Protein AF-A0A511NG26-F1 (afdb_monomer_lite)

Secondary structure (DSSP, 8-state):
--HHHHHHHHHHHHHHS---HHHHHHHHHHHHTTT---HHHHHHTT-SS--HHHHHTTT-

Organism: NCBI:txid1218108

Sequence (60 aa):
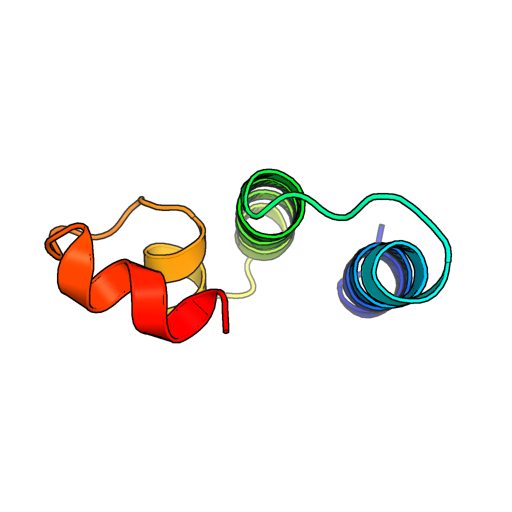MFFRELTITVLAKRFIYPFESSDLVKWSIEILKLEVESTDLYILAGLDHENTLVREKYFF

pLDDT: mean 89.63, std 6.55, range [62.5, 96.19]

Foldseek 3Di:
DDLVVLVVVLVVCVVPHDHDLVSQLVSLVVCVVVVDDDPLSCLSVVVDPDDPVVSVVSSD

Radius of gyration: 11.45 Å; chains: 1; bounding box: 23×30×24 Å

Structure (mmCIF, N/CA/C/O backbone):
data_AF-A0A511NG26-F1
#
_entry.id   AF-A0A511NG26-F1
#
loop_
_atom_site.group_PDB
_atom_site.id
_atom_site.type_symbol
_atom_site.label_atom_id
_atom_site.label_alt_id
_atom_site.label_comp_id
_atom_site.label_asym_id
_atom_site.label_entity_id
_atom_site.label_seq_id
_atom_site.pdbx_PDB_ins_code
_atom_site.Cartn_x
_atom_site.Cartn_y
_atom_site.Cartn_z
_atom_site.occupancy
_atom_site.B_iso_or_equiv
_atom_site.auth_seq_id
_atom_site.auth_comp_id
_atom_site.auth_asym_id
_atom_site.auth_atom_id
_atom_site.pdbx_PDB_model_num
ATOM 1 N N . MET A 1 1 ? 1.461 14.747 5.226 1.00 62.50 1 MET A N 1
ATOM 2 C CA . MET A 1 1 ? 1.292 14.635 3.762 1.00 62.50 1 MET A CA 1
ATOM 3 C C . MET A 1 1 ? -0.182 14.376 3.511 1.00 62.50 1 MET A C 1
ATOM 5 O O . MET A 1 1 ? -0.755 13.582 4.245 1.00 62.50 1 MET A O 1
ATOM 9 N N . PHE A 1 2 ? -0.821 15.087 2.584 1.00 86.06 2 PHE A N 1
ATOM 10 C CA . PHE A 1 2 ? -2.258 14.917 2.325 1.00 86.06 2 PHE A CA 1
ATOM 11 C C . PHE A 1 2 ? -2.520 13.726 1.389 1.00 86.06 2 PHE A C 1
ATOM 13 O O . PHE A 1 2 ? -1.682 13.409 0.543 1.00 86.06 2 PHE A O 1
ATOM 20 N N . PHE A 1 3 ? -3.715 13.121 1.478 1.00 90.69 3 PHE A N 1
ATOM 21 C CA . PHE A 1 3 ? -4.200 12.037 0.599 1.00 90.69 3 PHE A CA 1
ATOM 22 C C . PHE A 1 3 ? -3.822 12.249 -0.879 1.00 90.69 3 PHE A C 1
ATOM 24 O O . PHE A 1 3 ? -3.301 11.354 -1.549 1.00 90.69 3 PHE A O 1
ATOM 31 N N . ARG A 1 4 ? -4.038 13.471 -1.381 1.00 93.69 4 ARG A N 1
ATOM 32 C CA . ARG A 1 4 ? -3.770 13.846 -2.773 1.00 93.69 4 ARG A CA 1
ATOM 33 C C . ARG A 1 4 ? -2.290 13.737 -3.137 1.00 93.69 4 ARG A C 1
ATOM 35 O O . ARG A 1 4 ? -1.971 13.255 -4.215 1.00 93.69 4 ARG A O 1
ATOM 42 N N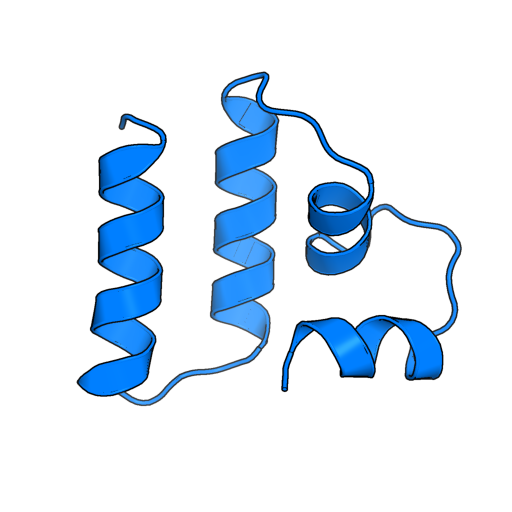 . GLU A 1 5 ? -1.393 14.174 -2.262 1.00 94.56 5 GLU A N 1
ATOM 43 C CA . GLU A 1 5 ? 0.051 14.181 -2.524 1.00 94.56 5 GLU A CA 1
ATOM 44 C C . GLU A 1 5 ? 0.606 12.756 -2.571 1.00 94.56 5 GLU A C 1
ATOM 46 O O . GLU A 1 5 ? 1.365 12.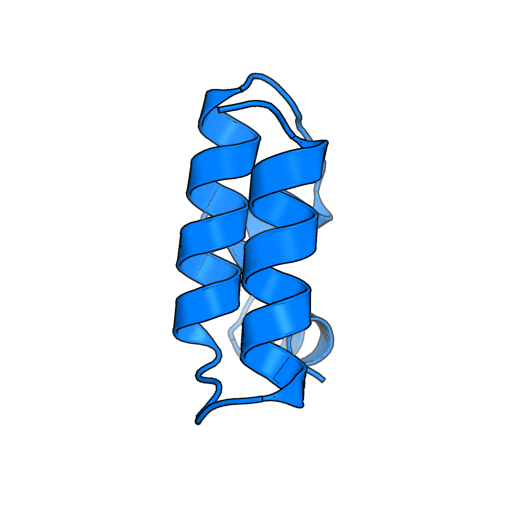422 -3.482 1.00 94.56 5 GLU A O 1
ATOM 51 N N . LEU A 1 6 ? 0.184 11.899 -1.633 1.00 94.38 6 LEU A N 1
ATOM 52 C CA . LEU A 1 6 ? 0.555 10.480 -1.606 1.00 94.38 6 LEU A CA 1
ATOM 53 C C . LEU A 1 6 ? 0.062 9.763 -2.866 1.00 94.38 6 LEU A C 1
ATOM 55 O O . LEU A 1 6 ? 0.817 9.033 -3.506 1.00 94.38 6 LEU A O 1
ATOM 59 N N . THR A 1 7 ? -1.184 10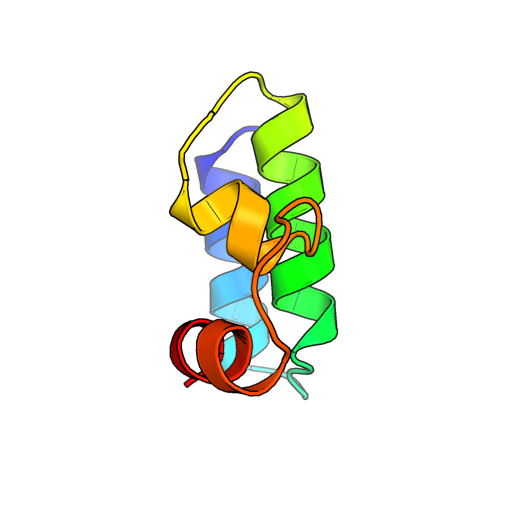.032 -3.257 1.00 94.44 7 THR A N 1
ATOM 60 C CA . THR A 1 7 ? -1.797 9.447 -4.456 1.00 94.44 7 THR A CA 1
ATOM 61 C C . THR A 1 7 ? -1.103 9.912 -5.735 1.00 94.44 7 THR A C 1
ATOM 63 O O . THR A 1 7 ? -0.761 9.095 -6.583 1.00 94.44 7 THR A O 1
ATOM 66 N N . ILE A 1 8 ? -0.807 11.208 -5.871 1.00 95.19 8 ILE A N 1
ATOM 67 C CA . ILE A 1 8 ? -0.055 11.717 -7.027 1.00 95.19 8 ILE A CA 1
ATOM 68 C C . ILE A 1 8 ? 1.345 11.098 -7.072 1.00 95.19 8 ILE A C 1
ATOM 70 O O . ILE A 1 8 ? 1.798 10.710 -8.144 1.00 95.19 8 ILE A O 1
ATOM 74 N N . THR A 1 9 ? 2.013 10.959 -5.925 1.00 94.06 9 THR A N 1
ATOM 75 C CA . THR A 1 9 ? 3.365 10.388 -5.844 1.00 94.06 9 THR A CA 1
ATOM 76 C C . THR A 1 9 ? 3.402 8.939 -6.323 1.00 94.06 9 THR A C 1
ATOM 78 O O . THR A 1 9 ? 4.234 8.600 -7.167 1.00 94.06 9 THR A O 1
ATOM 81 N N . VAL A 1 10 ? 2.496 8.083 -5.832 1.00 94.88 10 VAL A N 1
ATOM 82 C CA . VAL A 1 10 ? 2.478 6.667 -6.232 1.00 94.88 10 VAL A CA 1
ATOM 83 C C . VAL A 1 10 ? 2.114 6.509 -7.710 1.00 94.88 10 VAL A C 1
ATOM 85 O O . VAL A 1 10 ? 2.745 5.726 -8.419 1.00 94.88 10 VAL A O 1
ATOM 88 N N . LEU A 1 11 ? 1.168 7.312 -8.212 1.00 93.44 11 LEU A N 1
ATOM 89 C CA . LEU A 1 11 ? 0.789 7.290 -9.623 1.00 93.44 11 LEU A CA 1
ATOM 90 C C . LEU A 1 11 ? 1.935 7.776 -10.513 1.00 93.44 11 LEU A C 1
ATOM 92 O O . LEU A 1 11 ? 2.256 7.120 -11.497 1.00 93.44 11 LEU A O 1
ATOM 96 N N . ALA A 1 12 ? 2.603 8.874 -10.155 1.00 94.19 12 ALA A N 1
ATOM 97 C CA . ALA A 1 12 ? 3.756 9.375 -10.899 1.00 94.19 12 ALA A CA 1
ATOM 98 C C . ALA A 1 12 ? 4.885 8.336 -10.957 1.00 94.19 12 ALA A C 1
ATOM 100 O O . ALA A 1 12 ? 5.464 8.118 -12.022 1.00 94.19 12 ALA A O 1
ATOM 101 N N . LYS A 1 13 ? 5.157 7.638 -9.845 1.00 93.44 13 LYS A N 1
ATOM 102 C CA . LYS A 1 13 ? 6.138 6.548 -9.820 1.00 93.44 13 LYS A CA 1
ATOM 103 C C . LYS A 1 13 ? 5.776 5.437 -10.811 1.00 93.44 13 LYS A C 1
ATOM 105 O O . LYS A 1 13 ? 6.665 4.991 -11.528 1.00 93.44 13 LYS A O 1
ATOM 110 N N . ARG A 1 14 ? 4.489 5.071 -10.920 1.00 91.44 14 ARG A N 1
ATOM 111 C CA . ARG A 1 14 ? 3.986 4.062 -11.876 1.00 91.44 14 ARG A CA 1
ATOM 112 C C . ARG A 1 14 ? 4.282 4.396 -13.338 1.00 91.44 14 ARG A C 1
ATOM 114 O O . ARG A 1 14 ? 4.457 3.482 -14.134 1.00 91.44 14 ARG A O 1
ATOM 121 N N . PHE A 1 15 ? 4.336 5.680 -13.692 1.00 91.75 15 PHE A N 1
ATOM 122 C CA . PHE A 1 15 ? 4.576 6.116 -15.072 1.00 91.75 15 PHE A CA 1
ATOM 123 C C . PHE A 1 15 ? 6.048 6.376 -15.407 1.00 91.75 15 PHE A C 1
ATOM 125 O O . PHE A 1 15 ? 6.414 6.321 -16.578 1.00 91.75 15 PHE A O 1
ATOM 132 N N . ILE A 1 16 ? 6.879 6.714 -14.416 1.00 92.44 16 ILE A N 1
ATOM 133 C CA . ILE A 1 16 ? 8.210 7.303 -14.659 1.00 92.44 16 ILE A CA 1
ATOM 134 C C . ILE A 1 16 ? 9.354 6.368 -14.231 1.00 92.44 16 ILE A C 1
ATOM 136 O O . ILE A 1 16 ? 10.459 6.469 -14.760 1.00 92.44 16 ILE A O 1
ATOM 140 N N . TYR A 1 17 ? 9.112 5.449 -13.296 1.00 88.62 17 TYR A N 1
ATOM 141 C CA . TYR A 1 17 ? 10.137 4.595 -12.688 1.00 88.62 17 TYR A CA 1
ATOM 142 C C . TYR A 1 17 ? 9.710 3.122 -12.675 1.00 88.62 17 TYR A C 1
ATOM 144 O O . TYR A 1 17 ? 8.536 2.824 -12.900 1.00 88.62 17 TYR A O 1
ATOM 152 N N . PRO A 1 18 ? 10.634 2.186 -12.375 1.00 86.38 18 PRO A N 1
ATOM 153 C CA . PRO A 1 18 ? 10.254 0.830 -12.006 1.00 86.38 18 PRO A CA 1
ATOM 154 C C . PRO A 1 18 ? 9.203 0.863 -10.896 1.00 86.38 18 PRO A C 1
ATOM 156 O O . PRO A 1 18 ? 9.376 1.544 -9.877 1.00 86.38 18 PRO A O 1
ATOM 159 N N . PHE A 1 19 ? 8.105 0.157 -11.136 1.00 90.94 19 PHE A N 1
ATOM 160 C CA . PHE A 1 19 ? 6.944 0.141 -10.267 1.00 90.94 19 PHE A CA 1
ATOM 161 C C . PHE A 1 19 ? 6.685 -1.277 -9.796 1.00 90.94 19 PHE A C 1
ATOM 163 O O . PHE A 1 19 ? 6.413 -2.164 -10.602 1.00 90.94 19 PHE A O 1
ATOM 170 N N . GLU A 1 20 ? 6.753 -1.466 -8.486 1.00 90.25 20 GLU A N 1
ATOM 171 C CA . GLU A 1 20 ? 6.503 -2.753 -7.856 1.00 90.25 20 GLU A CA 1
ATOM 172 C C . GLU A 1 20 ? 5.128 -2.731 -7.193 1.00 90.25 20 GLU A C 1
ATOM 174 O O . GLU A 1 20 ? 4.702 -1.706 -6.661 1.00 90.25 20 GLU A O 1
ATOM 179 N N . SER A 1 21 ? 4.451 -3.876 -7.121 1.00 88.25 21 SER A N 1
ATOM 180 C CA . SER A 1 21 ? 3.194 -3.999 -6.362 1.00 88.25 21 SER A CA 1
ATOM 181 C C . SER A 1 21 ? 3.350 -3.523 -4.910 1.00 88.25 21 SER A C 1
ATOM 183 O O . SER A 1 21 ? 2.443 -2.907 -4.353 1.00 88.25 21 SER A O 1
ATOM 185 N N . SER A 1 22 ? 4.542 -3.698 -4.325 1.00 91.56 22 SER A N 1
ATOM 186 C CA . SER A 1 22 ? 4.888 -3.193 -2.990 1.00 91.56 22 SER A CA 1
ATOM 187 C C . SER A 1 22 ? 4.774 -1.668 -2.834 1.00 91.56 22 SER A C 1
ATOM 189 O O . SER A 1 22 ? 4.599 -1.189 -1.714 1.00 91.56 22 SER A O 1
ATOM 191 N N . ASP A 1 23 ? 4.836 -0.895 -3.923 1.00 93.75 23 ASP A N 1
ATOM 192 C CA . ASP A 1 23 ? 4.612 0.552 -3.893 1.00 93.75 23 ASP A CA 1
ATOM 193 C C . ASP A 1 23 ? 3.138 0.895 -3.643 1.00 93.75 23 ASP A C 1
ATOM 195 O O . ASP A 1 23 ? 2.852 1.814 -2.873 1.00 93.75 23 ASP A O 1
ATOM 199 N N . LEU A 1 24 ? 2.203 0.122 -4.214 1.00 93.25 24 LEU A N 1
ATOM 200 C CA . LEU A 1 24 ? 0.769 0.254 -3.925 1.00 93.25 24 LEU A CA 1
ATOM 201 C C . LEU A 1 24 ? 0.438 -0.178 -2.497 1.00 93.25 24 LEU A C 1
ATOM 203 O O . LEU A 1 24 ? -0.342 0.503 -1.840 1.00 93.25 24 LEU A O 1
ATOM 207 N N . VAL A 1 25 ? 1.073 -1.244 -1.998 1.00 94.19 25 VAL A N 1
ATOM 208 C CA . VAL A 1 25 ? 0.905 -1.696 -0.603 1.00 94.19 25 VAL A CA 1
ATOM 209 C C . VAL A 1 25 ? 1.369 -0.615 0.379 1.00 94.19 25 VAL A C 1
ATOM 211 O O . VAL A 1 25 ? 0.681 -0.293 1.343 1.00 94.19 25 VAL A O 1
ATOM 214 N N . LYS A 1 26 ? 2.542 -0.013 0.142 1.00 94.94 26 LYS A N 1
ATOM 215 C CA . LYS A 1 26 ? 3.043 1.085 0.986 1.00 94.94 26 LYS A CA 1
ATOM 216 C C . LYS A 1 26 ? 2.110 2.288 0.937 1.00 94.94 26 LYS A C 1
ATOM 218 O O . LYS A 1 26 ? 1.812 2.865 1.977 1.00 94.94 26 LYS A O 1
ATOM 223 N N . TRP A 1 27 ? 1.646 2.653 -0.256 1.00 95.75 27 TRP A N 1
ATOM 224 C CA . TRP A 1 27 ? 0.701 3.749 -0.421 1.00 95.75 27 TRP A CA 1
ATOM 225 C C . TRP A 1 27 ? -0.602 3.496 0.344 1.00 95.75 27 TRP A C 1
ATOM 227 O O . TRP A 1 27 ? -1.010 4.368 1.105 1.00 95.75 27 TRP A O 1
ATOM 237 N N . SER A 1 28 ? -1.224 2.320 0.218 1.00 95.19 28 SER A N 1
ATOM 238 C CA . SER A 1 28 ? -2.500 2.035 0.886 1.00 95.19 28 SER A CA 1
ATOM 239 C C . SER A 1 28 ? -2.382 2.083 2.411 1.00 95.19 28 SER A C 1
ATOM 241 O O . SER A 1 28 ? -3.252 2.651 3.067 1.00 95.19 28 SER A O 1
ATOM 243 N N . ILE A 1 29 ? -1.272 1.596 2.978 1.00 95.19 29 ILE A N 1
ATOM 244 C CA . ILE A 1 29 ? -0.979 1.718 4.415 1.00 95.19 29 ILE A CA 1
ATOM 245 C C . ILE A 1 29 ? -0.879 3.190 4.843 1.00 95.19 29 ILE A C 1
ATOM 247 O O . ILE A 1 29 ? -1.431 3.567 5.876 1.00 95.19 29 ILE A O 1
ATOM 251 N N . GLU A 1 30 ? -0.193 4.038 4.071 1.00 96.00 30 GLU A N 1
ATOM 252 C CA . GLU A 1 30 ? -0.085 5.469 4.390 1.00 96.00 30 GLU A CA 1
ATOM 253 C C . GLU A 1 30 ? -1.428 6.201 4.263 1.00 96.00 30 GLU A C 1
ATOM 255 O O . GLU A 1 30 ? -1.703 7.093 5.060 1.00 96.00 30 GLU A O 1
ATOM 260 N N . ILE A 1 31 ? -2.292 5.809 3.321 1.00 96.19 31 ILE A N 1
ATOM 261 C CA . ILE A 1 31 ? -3.650 6.362 3.204 1.00 96.19 31 ILE A CA 1
ATOM 262 C C . ILE A 1 31 ? -4.519 5.963 4.402 1.00 96.19 31 ILE A C 1
ATOM 264 O O . ILE A 1 31 ? -5.185 6.826 4.972 1.00 96.19 31 ILE A O 1
ATOM 268 N N . LEU A 1 32 ? -4.458 4.701 4.839 1.00 95.44 32 LEU A N 1
ATOM 269 C CA . LEU A 1 32 ? -5.194 4.226 6.018 1.00 95.44 32 LEU A CA 1
ATOM 270 C C . LEU A 1 32 ? -4.781 4.969 7.300 1.00 95.44 32 LEU A C 1
ATOM 272 O O . LEU A 1 32 ? -5.627 5.286 8.130 1.00 95.44 32 LEU A O 1
ATOM 276 N N . LYS A 1 33 ? -3.497 5.328 7.452 1.00 94.88 33 LYS A N 1
ATOM 277 C CA . LYS A 1 33 ? -3.014 6.150 8.584 1.00 94.88 33 LYS A CA 1
ATOM 278 C C . LYS A 1 33 ? -3.591 7.569 8.611 1.00 94.88 33 LYS A C 1
ATOM 280 O O . LYS A 1 33 ? -3.507 8.226 9.644 1.00 94.88 33 LYS A O 1
ATOM 285 N N . LEU A 1 34 ? -4.138 8.051 7.495 1.00 95.06 34 LEU A N 1
ATOM 286 C CA . LEU A 1 34 ? -4.820 9.343 7.402 1.00 95.06 34 LEU A CA 1
ATOM 287 C C . LEU A 1 34 ? -6.325 9.239 7.699 1.00 95.06 34 LEU A C 1
ATOM 289 O O . LEU A 1 34 ? -7.057 10.166 7.363 1.00 95.06 34 LEU A O 1
ATOM 293 N N . GLU A 1 35 ? -6.781 8.124 8.282 1.00 92.81 35 GLU A N 1
ATOM 294 C CA . GLU A 1 35 ? -8.195 7.847 8.588 1.00 92.81 35 GLU A CA 1
ATOM 295 C C . GLU A 1 35 ? -9.090 7.806 7.331 1.00 92.81 35 GLU A C 1
ATOM 297 O O . GLU A 1 35 ? -10.306 7.977 7.395 1.00 92.81 35 GLU A O 1
ATOM 302 N N . VAL A 1 36 ? -8.488 7.566 6.158 1.00 91.75 36 VAL A N 1
ATOM 303 C CA . VAL A 1 36 ? -9.212 7.315 4.907 1.00 91.75 36 VAL A CA 1
ATOM 304 C C . VAL A 1 36 ? -9.357 5.810 4.742 1.00 91.75 36 VAL A C 1
ATOM 306 O O . VAL A 1 36 ? -8.397 5.119 4.406 1.00 91.75 36 VAL A O 1
ATOM 309 N N . GLU A 1 37 ? -10.568 5.310 4.963 1.00 93.06 37 GLU A N 1
ATOM 310 C CA . GLU A 1 37 ? -10.861 3.879 4.967 1.00 93.06 37 GLU A CA 1
ATOM 311 C C . GLU A 1 37 ? -11.691 3.460 3.749 1.00 93.06 37 GLU A C 1
ATOM 313 O O . GLU A 1 37 ? -12.649 4.124 3.350 1.00 93.06 37 GLU A O 1
ATOM 318 N N . SER A 1 38 ? -11.335 2.321 3.156 1.00 92.50 38 SER A N 1
ATOM 319 C CA . SER A 1 38 ? -12.173 1.598 2.199 1.00 92.50 38 SER A CA 1
ATOM 320 C C . SER A 1 38 ? -11.764 0.129 2.176 1.00 92.50 38 SER A C 1
ATOM 322 O O . SER A 1 38 ? -10.604 -0.199 2.431 1.00 92.50 38 SER A O 1
ATOM 324 N N . THR A 1 39 ? -12.691 -0.768 1.838 1.00 91.19 39 THR A N 1
ATOM 325 C CA . THR A 1 39 ? -12.394 -2.203 1.699 1.00 91.19 39 THR A CA 1
ATOM 326 C C . THR A 1 39 ? -11.231 -2.451 0.738 1.00 91.19 39 THR A C 1
ATOM 328 O O . THR A 1 39 ? -10.333 -3.231 1.044 1.00 91.19 39 THR A O 1
ATOM 331 N N . ASP A 1 40 ? -11.189 -1.718 -0.374 1.00 91.06 40 ASP A N 1
ATOM 332 C CA . ASP A 1 40 ? -10.131 -1.838 -1.378 1.00 91.06 40 ASP A CA 1
ATOM 333 C C . ASP A 1 40 ? -8.751 -1.447 -0.825 1.00 91.06 40 ASP A C 1
ATOM 335 O O . ASP A 1 40 ? -7.745 -2.058 -1.184 1.00 91.06 40 ASP A O 1
ATOM 339 N N . LEU A 1 41 ? -8.686 -0.469 0.088 1.00 92.94 41 LEU A N 1
ATOM 340 C CA . LEU A 1 41 ? -7.437 -0.074 0.745 1.00 92.94 41 LEU A CA 1
ATOM 341 C C . LEU A 1 41 ? -6.923 -1.158 1.692 1.00 92.94 41 LEU A C 1
ATOM 343 O O . LEU A 1 41 ? -5.720 -1.418 1.705 1.00 92.94 41 LEU A O 1
ATOM 347 N N . TYR A 1 42 ? -7.809 -1.819 2.442 1.00 92.88 42 TYR A N 1
ATOM 348 C CA . TYR A 1 42 ? -7.418 -2.949 3.289 1.00 92.88 42 TYR A CA 1
ATOM 349 C C . TYR 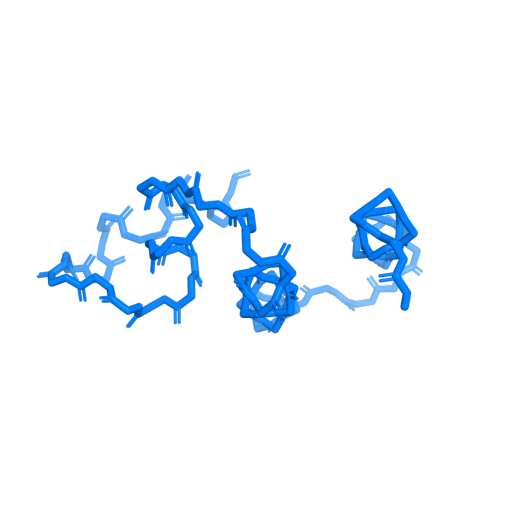A 1 42 ? -6.912 -4.129 2.458 1.00 92.88 42 TYR A C 1
ATOM 351 O O . TYR A 1 42 ? -5.899 -4.726 2.825 1.00 92.88 42 TYR A O 1
ATOM 359 N N . ILE A 1 43 ? -7.554 -4.403 1.316 1.00 91.06 43 ILE A N 1
ATOM 360 C CA . ILE A 1 43 ? -7.122 -5.452 0.385 1.00 91.06 43 ILE A CA 1
ATOM 361 C C . ILE A 1 43 ? -5.746 -5.128 -0.209 1.00 91.06 43 ILE A C 1
ATOM 363 O O . ILE A 1 43 ? -4.836 -5.958 -0.193 1.00 91.06 43 ILE A O 1
ATOM 367 N N . LEU A 1 44 ? -5.545 -3.893 -0.675 1.00 91.06 44 LEU A N 1
ATOM 368 C CA . LEU A 1 44 ? -4.247 -3.436 -1.179 1.00 91.06 44 LEU A CA 1
ATOM 369 C C . LEU A 1 44 ? -3.157 -3.459 -0.103 1.00 91.06 44 LEU A C 1
ATOM 371 O O . LEU A 1 44 ? -2.007 -3.759 -0.403 1.00 91.06 44 LEU A O 1
ATOM 375 N N . ALA A 1 45 ? -3.499 -3.139 1.147 1.00 92.69 45 ALA A N 1
ATOM 376 C CA . ALA A 1 45 ? -2.572 -3.189 2.276 1.00 92.69 45 ALA A CA 1
ATOM 377 C C . ALA A 1 45 ? -2.248 -4.624 2.732 1.00 92.69 45 ALA A C 1
ATOM 379 O O . ALA A 1 45 ? -1.341 -4.811 3.543 1.00 92.69 45 ALA A O 1
ATOM 380 N N . GLY A 1 46 ? -2.975 -5.635 2.240 1.00 90.12 46 GLY A N 1
ATOM 381 C CA . GLY A 1 46 ? -2.860 -7.013 2.711 1.00 90.12 46 GLY A CA 1
ATOM 382 C C . GLY A 1 46 ? -3.338 -7.203 4.152 1.00 90.12 46 GLY A C 1
ATOM 383 O O . GLY A 1 46 ? -2.894 -8.138 4.817 1.00 90.12 46 GLY A O 1
ATOM 384 N N . LEU A 1 47 ? -4.195 -6.299 4.637 1.00 89.31 47 LEU A N 1
ATOM 385 C CA . LEU A 1 47 ? -4.817 -6.333 5.966 1.00 89.31 47 LEU A CA 1
ATOM 386 C C . LEU A 1 47 ? -6.192 -7.023 5.941 1.00 89.31 47 LEU A C 1
ATOM 388 O O . LEU A 1 47 ? -6.900 -7.055 6.944 1.00 89.31 47 LEU A O 1
ATOM 392 N N . ASP A 1 48 ? -6.567 -7.559 4.786 1.00 87.25 48 ASP A N 1
ATOM 393 C CA . ASP A 1 48 ? -7.740 -8.384 4.545 1.00 87.25 48 ASP A CA 1
ATOM 394 C C . ASP A 1 48 ? -7.495 -9.877 4.860 1.00 87.25 48 ASP A C 1
ATOM 396 O O . ASP A 1 48 ? -6.366 -10.339 5.051 1.00 87.25 48 ASP A O 1
ATOM 400 N N . HIS A 1 49 ? -8.581 -10.654 4.849 1.00 84.88 49 HIS A N 1
ATOM 401 C CA . HIS A 1 49 ? -8.554 -12.119 4.936 1.00 84.88 49 HIS A CA 1
ATOM 402 C C . HIS A 1 49 ? -8.682 -12.815 3.564 1.00 84.88 49 HIS A C 1
ATOM 404 O O . HIS A 1 49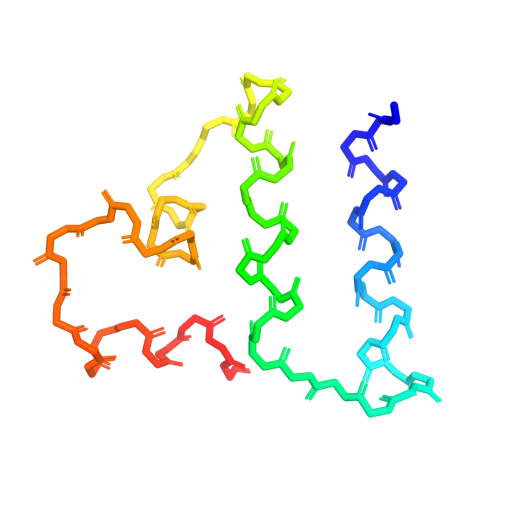 ? -8.862 -14.031 3.511 1.00 84.88 49 HIS A O 1
ATOM 410 N N . GLU A 1 50 ? -8.611 -12.068 2.460 1.00 82.69 50 GLU A N 1
ATOM 411 C CA . GLU A 1 50 ? -8.732 -12.593 1.101 1.00 82.69 50 GLU A CA 1
ATOM 412 C C . GLU A 1 50 ? -7.471 -13.347 0.667 1.00 82.69 50 GLU A C 1
ATOM 414 O O . GLU A 1 50 ? -6.348 -13.094 1.110 1.00 82.69 50 GLU A O 1
ATOM 419 N N . ASN A 1 51 ? -7.663 -14.288 -0.255 1.00 81.69 51 ASN A N 1
ATOM 420 C CA . ASN A 1 51 ? -6.580 -15.067 -0.844 1.00 81.69 51 ASN A CA 1
ATOM 421 C C . ASN A 1 51 ? -5.766 -14.217 -1.845 1.00 81.69 51 ASN A C 1
ATOM 423 O O . ASN A 1 51 ? -6.300 -13.314 -2.491 1.00 81.69 51 ASN A O 1
ATOM 427 N N . THR A 1 52 ? -4.490 -14.553 -2.045 1.00 78.06 52 THR A N 1
ATOM 428 C CA . THR A 1 52 ? -3.563 -13.914 -2.995 1.00 78.06 52 THR A CA 1
ATOM 429 C C . THR A 1 52 ? -4.170 -13.715 -4.389 1.00 78.06 52 THR A C 1
ATOM 431 O O . THR A 1 52 ? -4.035 -12.634 -4.952 1.00 78.06 52 THR A O 1
ATOM 434 N N . LEU A 1 53 ? -4.913 -14.699 -4.913 1.00 80.44 53 LEU A N 1
ATOM 435 C CA . LEU A 1 53 ? -5.581 -14.609 -6.224 1.00 80.44 53 LEU A CA 1
ATOM 436 C C . LEU A 1 53 ? -6.622 -13.481 -6.311 1.00 80.44 53 LEU A C 1
ATOM 438 O O . LEU A 1 53 ? -6.829 -12.894 -7.371 1.00 80.44 53 LEU A O 1
ATOM 442 N N . VAL A 1 54 ? -7.317 -13.192 -5.210 1.00 77.25 54 VAL A N 1
ATOM 443 C CA . VAL A 1 54 ? -8.283 -12.086 -5.150 1.00 77.25 54 VAL A CA 1
ATOM 444 C C . VAL A 1 54 ? -7.532 -10.759 -5.113 1.00 77.25 54 VAL A C 1
ATOM 446 O O . VAL A 1 54 ? -7.902 -9.829 -5.827 1.00 77.25 54 VAL A O 1
ATOM 449 N N . ARG A 1 55 ? -6.431 -10.705 -4.355 1.00 80.31 55 ARG A N 1
ATOM 450 C CA . ARG A 1 55 ? -5.560 -9.532 -4.237 1.00 80.31 55 ARG A CA 1
ATOM 451 C C . ARG A 1 55 ? -4.920 -9.117 -5.556 1.00 80.31 55 ARG A C 1
ATOM 453 O O . ARG A 1 55 ? -4.850 -7.924 -5.822 1.00 80.31 55 ARG A O 1
ATOM 460 N N . GLU A 1 56 ? -4.511 -10.057 -6.407 1.00 82.94 56 GLU A N 1
ATOM 461 C CA . GLU A 1 56 ? -3.890 -9.749 -7.708 1.00 82.94 56 GLU A CA 1
ATOM 462 C C . GLU A 1 56 ? -4.735 -8.800 -8.572 1.00 82.94 56 GLU A C 1
ATOM 464 O O . GLU A 1 56 ? -4.181 -7.917 -9.222 1.00 82.94 56 GLU A O 1
ATOM 469 N N . LYS A 1 57 ? -6.071 -8.889 -8.506 1.00 84.69 57 LYS A N 1
ATOM 470 C CA . LYS A 1 57 ? -6.995 -8.018 -9.258 1.00 84.69 57 LYS A CA 1
ATOM 471 C C . LYS A 1 57 ? -6.863 -6.529 -8.933 1.00 84.69 57 LYS A C 1
ATOM 473 O O . LYS A 1 57 ? -7.325 -5.705 -9.707 1.00 84.69 57 LYS A O 1
ATOM 478 N N . TYR A 1 58 ? -6.268 -6.192 -7.794 1.00 79.56 58 TYR A N 1
ATOM 479 C CA . TYR A 1 58 ? -6.076 -4.814 -7.349 1.00 79.56 58 TYR A CA 1
ATOM 480 C C . TYR A 1 58 ? -4.754 -4.204 -7.835 1.00 79.56 58 TYR A C 1
ATOM 482 O O . TYR A 1 58 ? -4.561 -2.993 -7.736 1.00 79.56 58 TYR A O 1
ATOM 490 N N . PHE A 1 59 ? -3.837 -5.027 -8.354 1.00 79.62 59 PHE A N 1
ATOM 491 C CA . PHE A 1 59 ? -2.510 -4.595 -8.800 1.00 79.62 59 PHE A CA 1
ATOM 492 C C . PHE A 1 59 ? -2.394 -4.438 -10.326 1.00 79.62 59 PHE A C 1
ATOM 494 O O . PHE A 1 59 ? -1.403 -3.867 -10.789 1.00 79.62 59 PHE A O 1
ATOM 501 N N . PHE A 1 60 ? -3.393 -4.894 -11.092 1.00 72.88 60 PHE A N 1
ATOM 502 C CA . PHE A 1 60 ? -3.458 -4.799 -12.556 1.00 72.88 60 PHE A CA 1
ATOM 503 C C . PHE A 1 60 ? -4.558 -3.832 -12.992 1.00 72.88 60 PHE A C 1
ATOM 505 O O . PHE A 1 60 ? -4.212 -2.880 -13.733 1.00 72.88 60 PHE A O 1
#